Protein AF-A0A351VGR5-F1 (afdb_monomer_lite)

Foldseek 3Di:
DDDPPDPDPVCVPPDQDDQQDWDWFQDPVVRDTAIWGQHDDDDSGRFWTAGPPPRDIDGGHHDDDD

Secondary structure (DSSP, 8-state):
-----SSSSSTTTSPPP-TT-EEEEE-TTT-SEEEEEEEEEETTEEEEEEETTT--EEE--PPPP-

Structure (mmCIF, N/CA/C/O backbone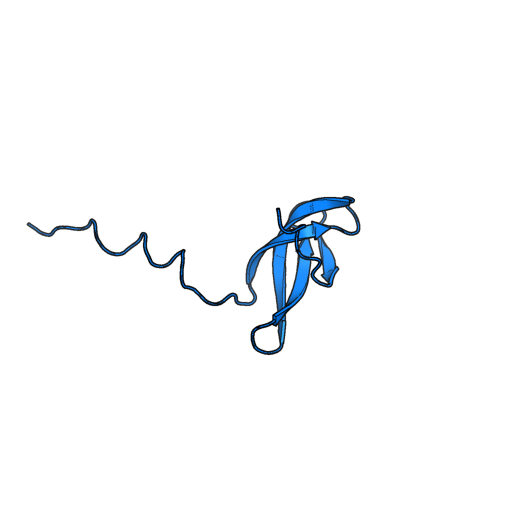):
data_AF-A0A351VGR5-F1
#
_entry.id   AF-A0A351VGR5-F1
#
loop_
_atom_site.group_PDB
_atom_site.id
_atom_site.type_symbol
_atom_site.label_atom_id
_atom_site.label_alt_id
_atom_site.label_comp_id
_atom_site.label_asym_id
_atom_site.label_entity_id
_atom_site.label_seq_id
_atom_site.pdbx_PDB_ins_code
_atom_site.Cartn_x
_atom_site.Cartn_y
_atom_site.Cartn_z
_atom_site.occupancy
_atom_site.B_iso_or_equiv
_atom_site.auth_seq_id
_atom_site.auth_comp_id
_atom_site.auth_asym_id
_atom_site.auth_atom_id
_atom_site.pdbx_PDB_model_num
ATOM 1 N N . MET A 1 1 ? 32.265 -26.286 16.999 1.00 42.06 1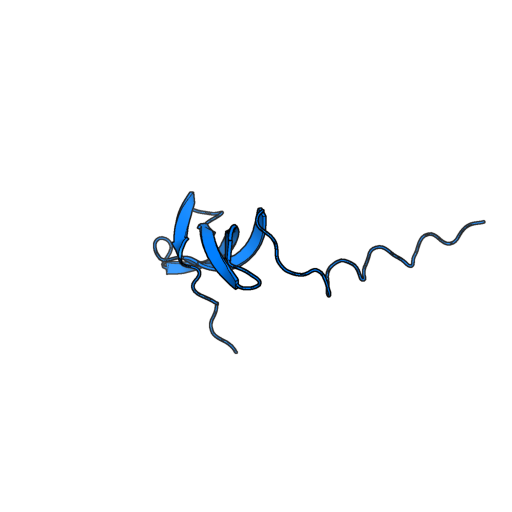 MET A N 1
ATOM 2 C CA . MET A 1 1 ? 30.833 -26.608 16.800 1.00 42.06 1 MET A CA 1
ATOM 3 C C . MET A 1 1 ? 30.149 -25.370 16.248 1.00 42.06 1 MET A C 1
ATOM 5 O O . MET A 1 1 ? 30.539 -24.274 16.618 1.00 42.06 1 MET A O 1
ATOM 9 N N . ARG A 1 2 ? 29.277 -25.572 15.258 1.00 54.12 2 ARG A N 1
ATOM 10 C CA . ARG A 1 2 ? 28.890 -24.624 14.202 1.00 54.12 2 ARG A CA 1
ATOM 11 C C . ARG A 1 2 ? 28.341 -23.288 14.732 1.00 54.12 2 ARG A C 1
ATOM 13 O O . ARG A 1 2 ? 27.446 -23.268 15.569 1.00 54.12 2 ARG A O 1
ATOM 20 N N . ASN A 1 3 ? 28.898 -22.200 14.201 1.00 50.41 3 ASN A N 1
ATOM 21 C CA . ASN A 1 3 ? 28.379 -20.839 14.305 1.00 50.41 3 ASN A CA 1
ATOM 22 C C . ASN A 1 3 ? 27.047 -20.750 13.540 1.00 50.41 3 ASN A C 1
ATOM 24 O O . ASN A 1 3 ? 27.039 -20.968 12.335 1.00 50.41 3 ASN A O 1
ATOM 28 N N . PHE A 1 4 ? 25.953 -20.403 14.223 1.00 60.47 4 PHE A N 1
ATOM 29 C CA . PHE A 1 4 ? 24.619 -20.165 13.637 1.00 60.47 4 PHE A CA 1
ATOM 30 C C . PHE A 1 4 ? 24.171 -18.701 13.829 1.00 60.47 4 PHE A C 1
ATOM 32 O O . PHE A 1 4 ? 23.052 -18.431 14.247 1.00 60.47 4 PHE A O 1
ATOM 39 N N . ARG A 1 5 ? 25.070 -17.728 13.638 1.00 61.88 5 ARG A N 1
ATOM 40 C CA . ARG A 1 5 ? 24.772 -16.295 13.854 1.00 61.88 5 ARG A CA 1
ATOM 41 C C . ARG A 1 5 ? 25.304 -15.428 12.715 1.00 61.88 5 ARG A C 1
ATOM 43 O O . ARG A 1 5 ? 26.156 -14.580 12.951 1.00 61.88 5 ARG A O 1
ATOM 50 N N . GLY A 1 6 ? 24.853 -15.668 11.484 1.00 52.56 6 GLY A N 1
ATOM 51 C CA . GLY A 1 6 ? 25.387 -14.921 10.339 1.00 52.56 6 GLY A CA 1
ATOM 52 C C . GLY A 1 6 ? 24.474 -14.665 9.143 1.00 52.56 6 GLY A C 1
ATOM 53 O O . GLY A 1 6 ? 24.928 -13.981 8.239 1.00 52.56 6 GLY A O 1
ATOM 54 N N . GLU A 1 7 ? 23.236 -15.173 9.094 1.00 55.12 7 GLU A N 1
ATOM 55 C CA . GLU A 1 7 ? 22.526 -15.279 7.797 1.00 55.12 7 GLU A CA 1
ATOM 56 C C . GLU A 1 7 ? 21.078 -14.756 7.804 1.00 55.12 7 GLU A C 1
ATOM 58 O O . GLU A 1 7 ? 20.534 -14.456 6.748 1.00 55.12 7 GLU A O 1
ATOM 63 N N . GLU A 1 8 ? 20.436 -14.603 8.969 1.00 54.25 8 GLU A N 1
ATOM 64 C CA . GLU A 1 8 ? 18.998 -14.271 9.029 1.00 54.25 8 GLU A CA 1
ATOM 65 C C . GLU A 1 8 ? 18.676 -12.768 9.002 1.00 54.25 8 GLU A C 1
ATOM 67 O O . GLU A 1 8 ? 17.545 -12.392 8.707 1.00 54.25 8 GLU A O 1
ATOM 72 N N . GLN A 1 9 ? 19.637 -11.887 9.295 1.00 53.34 9 GLN A N 1
ATOM 73 C CA . GLN A 1 9 ? 19.348 -10.457 9.496 1.00 53.34 9 GLN A CA 1
ATOM 74 C C . GLN A 1 9 ? 19.475 -9.597 8.227 1.00 53.34 9 GLN A C 1
ATOM 76 O O . GLN A 1 9 ? 18.981 -8.474 8.207 1.00 53.34 9 GLN A O 1
ATOM 81 N N . ASP A 1 10 ? 20.072 -10.125 7.154 1.00 45.59 10 ASP A N 1
ATOM 82 C CA . ASP A 1 10 ? 20.299 -9.388 5.898 1.00 45.59 10 ASP A CA 1
ATOM 83 C C . ASP A 1 10 ? 19.176 -9.600 4.855 1.00 45.59 10 ASP A C 1
ATOM 85 O O . ASP A 1 10 ? 18.988 -8.807 3.933 1.00 45.59 10 ASP A O 1
ATOM 89 N N . TYR A 1 11 ? 18.329 -10.624 5.034 1.00 55.03 11 TYR A N 1
ATOM 90 C CA . TYR A 1 11 ? 17.207 -10.918 4.125 1.00 55.03 11 TYR A CA 1
ATOM 91 C C . TYR A 1 11 ? 16.021 -9.935 4.253 1.00 55.03 11 TYR A C 1
ATOM 93 O O . TYR A 1 11 ? 15.101 -9.947 3.433 1.00 55.03 11 TYR A O 1
ATOM 101 N N . MET A 1 12 ? 16.025 -9.055 5.260 1.00 57.62 12 MET A N 1
ATOM 102 C CA . MET A 1 12 ? 14.946 -8.083 5.491 1.00 57.62 12 MET A CA 1
ATOM 103 C C . MET A 1 12 ? 15.194 -6.702 4.867 1.00 57.62 12 MET A C 1
ATOM 105 O O . MET A 1 12 ? 14.262 -5.905 4.807 1.00 57.62 12 MET A O 1
ATOM 109 N N . LEU A 1 13 ? 16.407 -6.414 4.376 1.00 58.72 13 LEU A N 1
ATOM 110 C CA . LEU A 1 13 ? 16.783 -5.076 3.890 1.00 58.72 13 LEU A CA 1
ATOM 111 C C . LEU A 1 13 ? 16.903 -4.962 2.363 1.00 58.72 13 LEU A C 1
ATOM 113 O O . LEU A 1 13 ? 16.863 -3.851 1.844 1.00 58.72 13 LEU A O 1
ATOM 117 N N . ASN A 1 14 ? 16.996 -6.080 1.632 1.00 64.19 14 ASN A N 1
ATOM 118 C CA . ASN A 1 14 ? 17.206 -6.061 0.177 1.00 64.19 14 ASN A CA 1
ATOM 119 C C . ASN A 1 14 ? 16.205 -6.915 -0.623 1.00 64.19 14 ASN A C 1
ATOM 121 O O . ASN A 1 14 ? 16.445 -7.256 -1.784 1.00 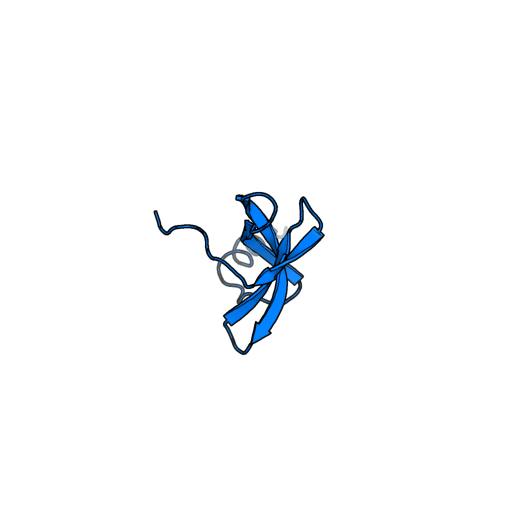64.19 14 ASN A O 1
ATOM 125 N N . ARG A 1 15 ? 15.069 -7.290 -0.022 1.00 74.50 15 ARG A N 1
ATOM 126 C CA . ARG A 1 15 ? 14.021 -8.016 -0.746 1.00 74.50 15 ARG A CA 1
ATOM 127 C C . ARG A 1 15 ? 13.154 -7.027 -1.522 1.00 74.50 15 ARG A C 1
ATOM 129 O O . ARG A 1 15 ? 12.554 -6.128 -0.938 1.00 74.50 15 ARG A O 1
ATOM 136 N N . LYS A 1 16 ? 13.072 -7.212 -2.845 1.00 86.81 16 LYS A N 1
ATOM 137 C CA . LYS A 1 16 ? 12.080 -6.521 -3.680 1.00 86.81 16 LYS A CA 1
ATOM 138 C C . LYS A 1 16 ? 10.680 -6.774 -3.119 1.00 86.81 16 LYS A C 1
ATOM 140 O O . LYS A 1 16 ? 10.358 -7.912 -2.776 1.00 86.81 16 LYS A O 1
ATOM 145 N N . LEU A 1 17 ? 9.864 -5.724 -3.062 1.00 92.56 17 LEU A N 1
ATOM 146 C CA . LEU A 1 17 ? 8.466 -5.838 -2.662 1.00 92.56 17 LEU A CA 1
ATOM 147 C C . LEU A 1 17 ? 7.718 -6.795 -3.595 1.00 92.56 17 LEU A C 1
ATOM 149 O O . LEU A 1 17 ? 7.963 -6.840 -4.801 1.00 92.56 17 LEU A O 1
ATOM 153 N N . SER A 1 18 ? 6.791 -7.541 -3.014 1.00 94.44 18 SER A N 1
ATOM 154 C CA . SER A 1 18 ? 5.945 -8.520 -3.681 1.00 94.44 18 SER A CA 1
ATOM 155 C C . SER A 1 18 ? 4.514 -8.455 -3.142 1.00 94.44 18 SER A C 1
ATOM 157 O O . SER A 1 18 ? 4.246 -7.923 -2.061 1.00 94.44 18 SER A O 1
ATOM 159 N N . ALA A 1 19 ? 3.558 -8.988 -3.906 1.00 95.38 19 ALA A N 1
ATOM 160 C CA . ALA A 1 19 ? 2.191 -9.126 -3.418 1.00 95.38 19 ALA A CA 1
ATOM 161 C C . ALA A 1 19 ? 2.153 -10.031 -2.177 1.00 95.38 19 ALA A C 1
ATOM 163 O O . ALA A 1 19 ? 2.749 -11.104 -2.162 1.00 95.38 19 ALA A O 1
ATOM 164 N N . GLY A 1 20 ? 1.431 -9.593 -1.147 1.00 96.25 20 GLY A N 1
ATOM 165 C CA . GLY A 1 20 ? 1.391 -10.225 0.170 1.00 96.25 20 GLY A CA 1
ATOM 166 C C . GLY A 1 20 ? 2.292 -9.558 1.210 1.00 96.25 20 GLY A C 1
ATOM 167 O O . GLY A 1 20 ? 2.019 -9.717 2.398 1.00 96.25 20 GLY A O 1
ATOM 168 N N . ASP 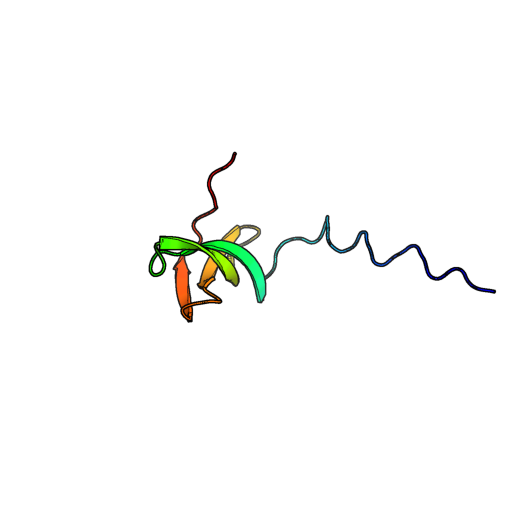A 1 21 ? 3.293 -8.774 0.799 1.00 96.50 21 ASP A N 1
ATOM 169 C CA . ASP A 1 21 ? 4.155 -8.061 1.745 1.00 96.50 21 ASP A CA 1
ATOM 170 C C . ASP A 1 21 ? 3.402 -6.955 2.492 1.00 96.50 21 ASP A C 1
ATOM 172 O O . ASP A 1 21 ? 2.381 -6.434 2.029 1.00 96.50 21 ASP A O 1
ATOM 176 N N . ILE A 1 22 ? 3.926 -6.595 3.664 1.00 96.94 22 ILE A N 1
ATOM 177 C CA . ILE A 1 22 ? 3.410 -5.502 4.484 1.00 96.94 22 ILE A CA 1
ATOM 178 C C . ILE A 1 22 ? 4.167 -4.218 4.154 1.00 96.94 22 ILE A C 1
ATOM 180 O O . ILE A 1 22 ? 5.393 -4.211 4.079 1.00 96.94 22 ILE A O 1
ATOM 184 N N . ILE A 1 23 ? 3.420 -3.135 3.966 1.00 96.62 23 ILE A N 1
ATOM 185 C CA . ILE A 1 23 ? 3.937 -1.799 3.681 1.00 96.62 23 ILE A CA 1
ATOM 186 C C . ILE A 1 23 ? 3.113 -0.749 4.428 1.00 96.62 23 ILE A C 1
ATOM 188 O O . ILE A 1 23 ? 1.902 -0.909 4.597 1.00 96.62 23 ILE A O 1
ATOM 192 N N . ASP A 1 24 ? 3.742 0.344 4.849 1.00 97.00 24 ASP A N 1
ATOM 193 C CA . ASP A 1 24 ? 3.011 1.492 5.379 1.00 97.00 24 ASP A CA 1
ATOM 194 C C . ASP A 1 24 ? 2.427 2.334 4.244 1.00 97.00 24 ASP A C 1
ATOM 196 O O . ASP A 1 24 ? 3.088 2.643 3.253 1.00 97.00 24 ASP A O 1
ATOM 200 N N . ALA A 1 25 ? 1.158 2.706 4.386 1.00 97.56 25 ALA A N 1
ATOM 201 C CA . ALA A 1 25 ? 0.449 3.541 3.427 1.00 97.56 25 ALA A CA 1
ATOM 202 C C . ALA A 1 25 ? -0.599 4.393 4.142 1.00 97.56 25 ALA A C 1
ATOM 204 O O . ALA A 1 25 ? -1.094 4.037 5.216 1.00 97.56 25 ALA A O 1
ATOM 205 N N . ARG A 1 26 ? -0.990 5.510 3.526 1.00 98.00 26 ARG A N 1
ATOM 206 C CA . ARG A 1 26 ? -2.116 6.307 4.015 1.00 98.00 26 ARG A CA 1
ATOM 207 C C . ARG A 1 26 ? -3.436 5.634 3.645 1.00 98.00 26 ARG A C 1
ATOM 209 O O . ARG A 1 26 ? -3.768 5.506 2.466 1.00 98.00 26 ARG A O 1
ATOM 216 N N . CYS A 1 27 ? -4.233 5.285 4.651 1.00 98.31 27 CYS A N 1
ATOM 217 C CA . CYS A 1 27 ? -5.556 4.721 4.431 1.00 98.31 27 CYS A CA 1
ATOM 218 C C . CYS A 1 27 ? -6.572 5.813 4.068 1.00 98.31 27 CYS A C 1
ATOM 220 O O . CYS A 1 27 ? -6.726 6.800 4.790 1.00 98.31 27 CYS A O 1
ATOM 222 N N . THR A 1 28 ? -7.340 5.627 2.993 1.00 97.62 28 THR A N 1
ATOM 223 C CA . THR A 1 28 ? -8.401 6.581 2.611 1.00 97.62 28 THR A CA 1
ATOM 224 C C . THR A 1 28 ? -9.612 6.538 3.546 1.00 97.62 28 THR A C 1
ATOM 226 O O . THR A 1 28 ? -10.323 7.536 3.671 1.00 97.62 28 THR A O 1
ATOM 229 N N . ARG A 1 29 ? -9.831 5.406 4.232 1.00 97.69 29 ARG A N 1
ATOM 230 C CA . ARG A 1 29 ? -10.925 5.211 5.194 1.00 97.69 29 ARG A CA 1
ATOM 231 C C . ARG A 1 29 ? -10.532 5.615 6.615 1.00 97.69 29 ARG A C 1
ATOM 233 O O . ARG A 1 29 ? -11.234 6.429 7.204 1.00 97.69 29 ARG A O 1
ATOM 240 N N . CYS A 1 30 ? -9.422 5.094 7.146 1.00 97.94 30 CYS A N 1
ATOM 241 C CA . CYS A 1 30 ? -8.955 5.445 8.496 1.00 97.94 30 CYS A CA 1
ATOM 242 C C . CYS A 1 30 ? -8.369 6.858 8.576 1.00 97.94 30 CYS A C 1
ATOM 244 O O . CYS A 1 30 ? -8.320 7.420 9.658 1.00 97.94 30 CYS A O 1
ATOM 246 N N . ARG A 1 31 ? -7.942 7.427 7.437 1.00 96.94 31 ARG A N 1
ATOM 247 C CA . ARG A 1 31 ? -7.289 8.744 7.322 1.00 96.94 31 ARG A CA 1
ATOM 248 C C . ARG A 1 31 ? -5.934 8.861 8.028 1.00 96.94 31 ARG A C 1
ATOM 250 O O . ARG A 1 31 ? -5.404 9.961 8.099 1.00 9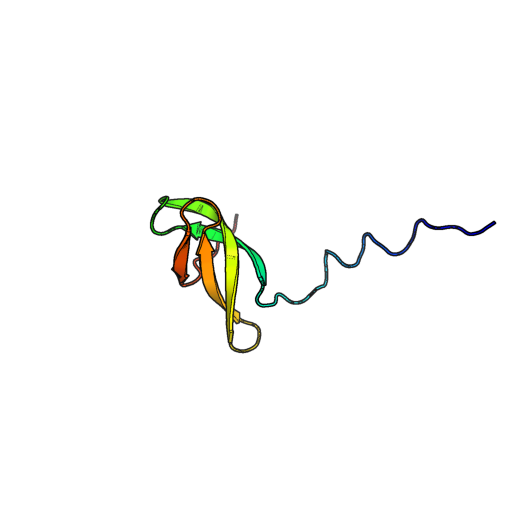6.94 31 ARG A O 1
ATOM 257 N N . GLU A 1 32 ? -5.355 7.729 8.414 1.00 97.00 32 GLU A N 1
ATOM 258 C CA . GLU A 1 32 ? -4.060 7.604 9.086 1.00 97.00 32 GLU A CA 1
ATOM 259 C C . GLU A 1 32 ? -3.061 6.796 8.244 1.00 97.00 32 GLU A C 1
ATOM 261 O O . GLU A 1 32 ? -3.451 6.086 7.307 1.00 97.00 32 GLU A O 1
ATOM 266 N N . ILE A 1 33 ? -1.773 6.898 8.585 1.00 97.50 33 ILE A N 1
ATOM 267 C CA . ILE A 1 33 ? -0.717 6.023 8.056 1.00 97.50 33 ILE A CA 1
ATOM 268 C C . ILE A 1 33 ? -0.683 4.763 8.915 1.00 97.50 33 ILE A C 1
ATOM 270 O O . ILE A 1 33 ? -0.471 4.829 10.122 1.00 97.50 33 ILE A O 1
ATOM 274 N N . LEU A 1 34 ? -0.939 3.621 8.288 1.00 97.31 34 LEU A N 1
ATOM 275 C CA . LEU A 1 34 ? -1.044 2.327 8.954 1.00 97.31 34 LEU A CA 1
ATOM 276 C C . LEU A 1 34 ? -0.392 1.251 8.091 1.00 97.31 34 LEU A C 1
ATOM 278 O O . LEU A 1 34 ? -0.137 1.450 6.900 1.00 97.31 34 LEU A O 1
ATOM 282 N N . ASN A 1 35 ? -0.235 0.070 8.674 1.00 97.62 35 ASN A N 1
ATOM 283 C CA . ASN A 1 35 ? 0.192 -1.117 7.952 1.00 97.62 35 ASN A CA 1
ATOM 284 C C . ASN A 1 35 ? -0.897 -1.567 6.965 1.00 97.62 35 ASN A C 1
ATOM 286 O O . ASN A 1 35 ? -2.078 -1.701 7.310 1.00 97.62 35 ASN A O 1
ATOM 290 N N . HIS A 1 36 ? -0.480 -1.840 5.736 1.00 98.12 36 HIS A N 1
ATOM 291 C CA . HIS A 1 36 ? -1.308 -2.402 4.683 1.00 98.12 36 HIS A CA 1
ATOM 292 C C . HIS A 1 36 ? -0.624 -3.625 4.069 1.00 98.12 36 HIS A C 1
ATOM 294 O O . HIS A 1 36 ? 0.600 -3.684 3.981 1.00 98.12 36 HIS A O 1
ATOM 300 N N . ARG A 1 37 ? -1.411 -4.592 3.595 1.00 98.50 37 ARG A N 1
ATOM 301 C CA . ARG A 1 37 ? -0.920 -5.691 2.760 1.00 98.50 37 ARG A CA 1
ATOM 302 C C . ARG A 1 37 ? -0.933 -5.275 1.295 1.00 98.50 37 ARG A C 1
ATOM 304 O O . ARG A 1 37 ? -1.951 -4.791 0.800 1.00 98.50 37 ARG A O 1
ATOM 311 N N . ILE A 1 38 ? 0.150 -5.518 0.565 1.00 98.25 38 ILE A N 1
ATOM 312 C CA . ILE A 1 38 ? 0.169 -5.371 -0.892 1.00 98.25 38 ILE A CA 1
ATOM 313 C C . ILE A 1 38 ? -0.746 -6.434 -1.499 1.00 98.25 38 ILE A C 1
ATOM 315 O O . ILE A 1 38 ? -0.551 -7.626 -1.276 1.00 98.25 38 ILE A O 1
ATOM 319 N N . VAL A 1 39 ? -1.745 -6.024 -2.281 1.00 98.25 39 VAL A N 1
ATOM 320 C CA . VAL A 1 39 ? -2.661 -6.969 -2.951 1.00 98.25 39 VAL A CA 1
ATOM 321 C C . VAL A 1 39 ? -2.452 -7.033 -4.458 1.00 98.25 39 VAL A C 1
ATOM 323 O O . VAL A 1 39 ?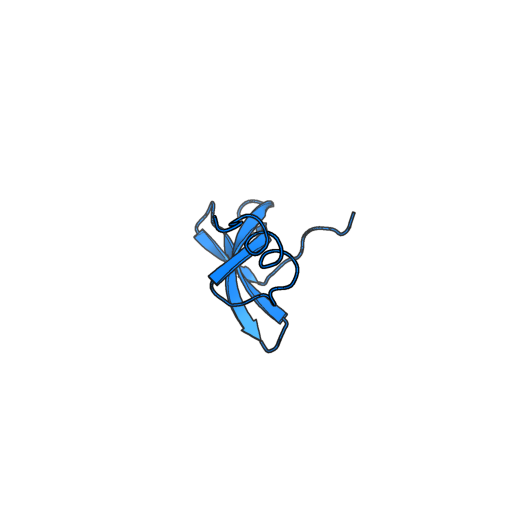 -2.850 -8.012 -5.079 1.00 98.25 39 VAL A O 1
ATOM 326 N N . ALA A 1 40 ? -1.822 -6.016 -5.051 1.00 97.69 40 ALA A N 1
ATOM 327 C CA . ALA A 1 40 ? -1.423 -6.043 -6.451 1.00 97.69 40 ALA A CA 1
ATOM 328 C C . ALA A 1 40 ? -0.206 -5.151 -6.713 1.00 97.69 40 ALA A C 1
ATOM 330 O O . ALA A 1 40 ? -0.086 -4.047 -6.167 1.00 97.69 40 ALA A O 1
ATOM 331 N N . MET A 1 41 ? 0.645 -5.625 -7.619 1.00 97.31 41 MET A N 1
ATOM 332 C CA . MET A 1 41 ? 1.784 -4.900 -8.168 1.00 97.31 41 MET A CA 1
ATOM 333 C C . MET A 1 41 ? 1.738 -4.948 -9.693 1.00 97.31 41 MET A C 1
ATOM 335 O O . MET A 1 41 ? 1.191 -5.886 -10.272 1.00 97.31 41 MET A O 1
ATOM 339 N N . VAL A 1 42 ? 2.314 -3.933 -10.328 1.00 95.75 42 VAL A N 1
ATOM 340 C CA . VAL A 1 42 ? 2.586 -3.903 -11.767 1.00 95.75 42 VAL A CA 1
ATOM 341 C C . VAL A 1 42 ? 4.068 -3.608 -11.920 1.00 95.75 42 VAL A C 1
ATOM 343 O O . VAL A 1 42 ? 4.533 -2.575 -11.439 1.00 95.75 42 VAL A O 1
ATOM 346 N N . GLU A 1 43 ? 4.799 -4.526 -12.553 1.00 92.12 43 GLU A N 1
ATOM 347 C CA . GLU A 1 43 ? 6.267 -4.504 -12.589 1.00 92.12 43 GLU A CA 1
ATOM 348 C C . GLU A 1 43 ? 6.838 -4.383 -11.161 1.00 92.12 43 GLU A C 1
ATOM 350 O O . GLU A 1 43 ? 6.495 -5.185 -10.295 1.00 92.12 43 GLU A O 1
ATOM 355 N N . ASP A 1 44 ? 7.655 -3.366 -10.886 1.00 90.88 44 ASP A N 1
ATOM 356 C CA . ASP A 1 44 ? 8.229 -3.093 -9.564 1.00 90.88 44 ASP A CA 1
ATOM 357 C C . ASP A 1 44 ? 7.408 -2.061 -8.748 1.00 90.88 44 ASP A C 1
ATOM 359 O O . ASP A 1 44 ? 7.894 -1.514 -7.757 1.00 90.88 44 ASP A O 1
ATOM 363 N N . ARG A 1 45 ? 6.163 -1.747 -9.147 1.00 94.44 45 ARG A N 1
ATOM 364 C CA . ARG A 1 45 ? 5.324 -0.724 -8.493 1.00 94.44 45 ARG A CA 1
ATOM 365 C C . ARG A 1 45 ? 4.128 -1.325 -7.764 1.00 94.44 45 ARG A C 1
ATOM 367 O O . ARG A 1 45 ? 3.340 -2.080 -8.330 1.00 94.44 45 ARG A O 1
ATOM 374 N N . VAL A 1 46 ? 3.935 -0.905 -6.516 1.00 97.50 46 VAL A N 1
ATOM 375 C CA . VAL A 1 46 ? 2.728 -1.201 -5.734 1.00 97.50 46 VAL A CA 1
ATOM 376 C C . VAL A 1 46 ? 1.564 -0.371 -6.269 1.00 97.50 46 VAL A C 1
ATOM 378 O O . VAL A 1 46 ? 1.642 0.855 -6.292 1.00 97.50 46 VAL A O 1
ATOM 381 N N . VAL A 1 47 ? 0.476 -1.028 -6.686 1.00 98.06 47 VAL A N 1
ATOM 382 C CA . VAL A 1 47 ? -0.699 -0.337 -7.253 1.00 98.06 47 VAL A CA 1
ATOM 383 C C . VAL A 1 47 ? -1.929 -0.423 -6.357 1.00 98.06 47 VAL A C 1
ATOM 385 O O . VAL A 1 47 ? -2.700 0.533 -6.292 1.00 98.06 47 VAL A O 1
ATOM 388 N N . ARG A 1 48 ? -2.106 -1.526 -5.617 1.00 98.31 48 ARG A N 1
ATOM 389 C CA . ARG A 1 48 ? -3.203 -1.682 -4.652 1.00 98.31 48 ARG A CA 1
ATOM 390 C C . ARG A 1 48 ? -2.732 -2.291 -3.346 1.00 98.31 48 ARG A C 1
ATOM 392 O O . ARG A 1 48 ? -1.911 -3.210 -3.328 1.00 98.31 48 ARG A O 1
ATOM 399 N N . VAL A 1 49 ? -3.353 -1.823 -2.272 1.00 98.69 49 VAL A N 1
ATOM 400 C CA . VAL A 1 49 ? -3.110 -2.268 -0.904 1.00 98.69 49 VAL A CA 1
ATOM 401 C C . VAL A 1 49 ? -4.426 -2.490 -0.155 1.00 98.69 49 VAL A C 1
ATOM 403 O O . VAL A 1 49 ? -5.453 -1.901 -0.498 1.00 98.69 49 VAL A O 1
ATOM 406 N N . GLU A 1 50 ? -4.390 -3.336 0.868 1.00 98.62 50 GLU A N 1
ATOM 407 C CA . GLU A 1 50 ? -5.484 -3.593 1.806 1.00 98.62 50 GLU A CA 1
ATOM 408 C C . GLU A 1 50 ? -5.070 -3.150 3.208 1.00 98.62 50 GLU A C 1
ATOM 410 O O . GLU A 1 50 ? -4.027 -3.559 3.706 1.00 98.62 50 GLU A O 1
ATOM 415 N N . CYS A 1 51 ? -5.867 -2.298 3.848 1.00 98.62 51 CYS A N 1
ATOM 416 C CA . CYS A 1 51 ? -5.595 -1.829 5.203 1.00 98.62 51 CYS A CA 1
ATOM 417 C C . CYS A 1 51 ? -5.799 -2.955 6.221 1.00 98.62 51 CYS A C 1
ATOM 419 O O . CYS A 1 51 ? -6.919 -3.444 6.372 1.00 98.62 51 CYS A O 1
ATOM 421 N N . ASN A 1 52 ? -4.762 -3.282 6.996 1.00 98.38 52 ASN A N 1
ATOM 422 C CA . ASN A 1 52 ? -4.826 -4.353 7.998 1.00 98.38 52 ASN A CA 1
ATOM 423 C C . ASN A 1 52 ? -5.717 -4.002 9.203 1.00 98.38 52 ASN A C 1
ATOM 425 O O . ASN A 1 52 ? -6.049 -4.873 9.999 1.00 98.38 52 ASN A O 1
ATOM 429 N N . THR A 1 53 ? -6.110 -2.733 9.347 1.00 98.06 53 THR A N 1
ATOM 430 C CA . THR A 1 53 ? -6.977 -2.269 10.438 1.00 98.06 53 THR A CA 1
ATOM 431 C C . THR A 1 53 ? -8.455 -2.266 10.053 1.00 98.06 53 THR A C 1
ATOM 433 O O . THR A 1 53 ? -9.287 -2.702 10.839 1.00 98.06 53 THR A O 1
ATOM 436 N N . CYS A 1 54 ? -8.810 -1.764 8.864 1.00 98.31 54 CYS A N 1
ATOM 437 C CA . CYS A 1 54 ? -10.218 -1.609 8.461 1.00 98.31 54 CYS A CA 1
ATOM 438 C C . CYS A 1 54 ? -10.667 -2.522 7.310 1.00 98.31 54 CYS A C 1
ATOM 440 O O . CYS A 1 54 ? -11.815 -2.409 6.872 1.00 98.31 54 CYS A O 1
ATOM 442 N N . GLY A 1 55 ? -9.771 -3.356 6.768 1.00 98.38 55 GLY A N 1
ATOM 443 C CA . GLY A 1 55 ? -10.028 -4.235 5.618 1.00 98.38 55 GLY A CA 1
ATOM 444 C C . GLY A 1 55 ? -10.299 -3.496 4.301 1.00 98.38 55 GLY A C 1
ATOM 445 O O . GLY A 1 55 ? -10.780 -4.078 3.333 1.00 98.38 55 GLY A O 1
ATOM 446 N N . GLY A 1 56 ? -10.070 -2.180 4.250 1.00 98.25 56 GLY A N 1
ATOM 447 C CA . GLY A 1 56 ? -10.326 -1.373 3.060 1.00 98.25 56 GLY A CA 1
ATOM 448 C C . GLY A 1 56 ? -9.267 -1.600 1.985 1.00 98.25 56 GLY A C 1
ATOM 449 O O . GLY A 1 56 ? -8.085 -1.394 2.250 1.00 98.25 56 GLY A O 1
ATOM 450 N N . VAL A 1 57 ? -9.686 -1.948 0.764 1.00 98.38 57 VAL A N 1
ATOM 451 C CA . VAL A 1 57 ? -8.783 -2.107 -0.386 1.00 98.38 57 VAL A CA 1
ATOM 452 C C . VAL A 1 57 ? -8.814 -0.863 -1.274 1.00 98.38 57 VAL A C 1
ATOM 454 O O . VAL A 1 57 ? -9.849 -0.549 -1.861 1.00 98.38 57 VAL A O 1
ATOM 457 N N . HIS A 1 58 ? -7.680 -0.187 -1.442 1.00 98.38 58 HIS A N 1
ATOM 458 C CA . HIS A 1 58 ? -7.567 1.031 -2.254 1.00 98.38 58 HIS A CA 1
ATOM 459 C C . HIS A 1 58 ? -6.208 1.140 -2.963 1.00 98.38 58 HIS A C 1
ATOM 461 O O . HIS A 1 58 ? -5.351 0.264 -2.833 1.00 98.38 58 HIS A O 1
ATOM 467 N N . ASN A 1 59 ? -6.029 2.198 -3.760 1.00 98.44 59 ASN A N 1
ATOM 468 C CA . ASN A 1 59 ? -4.753 2.496 -4.414 1.00 98.44 59 ASN A CA 1
ATOM 469 C C . ASN A 1 59 ? -3.670 2.798 -3.375 1.00 98.44 59 ASN A C 1
ATOM 471 O O . ASN A 1 59 ? -3.971 3.311 -2.296 1.00 98.44 59 ASN A O 1
ATOM 475 N N . TYR A 1 60 ? -2.416 2.493 -3.697 1.00 98.06 60 TYR A N 1
ATOM 476 C CA . TYR A 1 60 ? -1.299 2.811 -2.812 1.00 98.06 60 TYR A CA 1
ATOM 477 C C . TYR A 1 60 ? -1.086 4.328 -2.712 1.00 98.06 60 TYR A C 1
ATOM 479 O O . TYR A 1 60 ? -0.904 5.006 -3.723 1.00 98.06 60 TYR A O 1
ATOM 487 N N . TYR A 1 61 ? -1.098 4.846 -1.484 1.00 97.19 61 TYR A N 1
ATOM 488 C CA . TYR A 1 61 ? -0.731 6.223 -1.163 1.00 97.19 61 TYR A CA 1
ATOM 489 C C . TYR A 1 61 ? 0.481 6.172 -0.228 1.00 97.19 61 TYR A C 1
ATOM 491 O O . TYR A 1 61 ? 0.300 5.809 0.940 1.00 97.19 61 TYR A O 1
ATOM 499 N N . PRO A 1 62 ? 1.696 6.475 -0.720 1.00 95.12 62 PRO A N 1
ATOM 500 C CA . PRO A 1 62 ? 2.899 6.395 0.097 1.00 95.12 62 PRO A CA 1
ATOM 501 C C . PRO A 1 62 ? 2.824 7.371 1.279 1.00 95.12 62 PRO A C 1
ATOM 503 O O . PRO A 1 62 ? 2.187 8.427 1.165 1.00 95.12 62 PRO A O 1
ATOM 506 N N . PRO A 1 63 ? 3.454 7.038 2.417 1.00 93.44 63 PRO A N 1
ATOM 507 C CA . PRO A 1 63 ? 3.605 7.979 3.515 1.00 93.44 63 PRO A CA 1
ATOM 508 C C . PRO A 1 63 ? 4.417 9.205 3.052 1.00 93.44 63 PRO A C 1
ATOM 510 O O . PRO A 1 63 ? 5.221 9.092 2.122 1.00 93.44 63 PRO A O 1
ATOM 513 N N . PRO A 1 64 ? 4.219 10.383 3.669 1.00 89.69 64 PRO A N 1
ATOM 514 C CA . PRO A 1 64 ? 5.037 11.556 3.391 1.00 89.69 64 PRO A CA 1
ATOM 515 C C . PRO A 1 64 ? 6.516 11.231 3.609 1.00 89.69 64 PRO A C 1
ATOM 517 O O . PRO A 1 64 ? 6.876 10.634 4.623 1.00 89.69 64 PRO A O 1
ATOM 520 N N . THR A 1 65 ? 7.369 11.630 2.669 1.00 81.56 65 THR A N 1
ATOM 521 C CA . THR A 1 65 ? 8.819 11.617 2.876 1.00 81.56 65 THR A CA 1
ATOM 522 C C . THR A 1 65 ? 9.149 12.662 3.935 1.00 81.56 65 THR A C 1
ATOM 524 O O . THR A 1 65 ? 8.837 13.838 3.732 1.00 81.56 65 THR A O 1
ATOM 527 N N . VAL A 1 66 ? 9.709 12.223 5.062 1.00 61.94 66 VAL A N 1
ATOM 528 C CA . VAL A 1 66 ? 10.280 13.116 6.083 1.00 61.94 66 VAL A CA 1
ATOM 529 C C . VAL A 1 66 ? 11.549 13.792 5.586 1.00 61.94 66 VAL A C 1
ATOM 531 O O . VAL A 1 66 ? 12.249 13.180 4.745 1.00 61.94 66 VAL A O 1
#

pLDDT: mean 86.67, std 17.75, range [42.06, 98.69]

Sequence (66 aa):
MRNFRGEEQDYMLNRKLSAGDIIDARCTRCREILNHRIVAMVEDRVVRVECNTCGGVHNYYPPPTV

Radius of gyration: 15.18 Å; chains: 1; bounding box: 42×40×29 Å